Protein AF-A0A5N6TW97-F1 (afdb_monomer)

Secondary structure (DSSP, 8-state):
-----EEEEE-SS-EEEEEE-TTS-EEEEEE-----TT-PPPSSEEEEEEEE-PPTT---EEEEEEETTEEEEEEEEEEEEETTEEEEEEEE-SSTTS-EEEE-S-GGG--PPTT--EEEEEEGGGTEEEEEE--STT-S-EEEEEEETTTEEEEEEEPPP-

Structure (mmCIF, N/CA/C/O backbone):
data_AF-A0A5N6TW97-F1
#
_entry.id   AF-A0A5N6TW97-F1
#
loop_
_atom_site.group_PDB
_atom_site.id
_atom_site.type_symbol
_atom_site.label_atom_id
_atom_site.label_alt_id
_atom_site.label_comp_id
_atom_site.label_asym_id
_atom_site.label_entity_id
_atom_site.label_seq_id
_atom_site.pdbx_PDB_ins_code
_atom_site.Cartn_x
_atom_site.Cartn_y
_atom_site.Cartn_z
_atom_site.occupancy
_atom_site.B_iso_or_equiv
_atom_site.auth_seq_id
_atom_site.auth_comp_id
_atom_site.auth_asym_id
_atom_site.auth_atom_id
_atom_site.pdbx_PDB_model_num
ATOM 1 N N . MET A 1 1 ? -0.179 -13.916 18.259 1.00 45.47 1 MET A N 1
ATOM 2 C CA . MET A 1 1 ? -0.145 -14.496 16.900 1.00 45.47 1 MET A CA 1
ATOM 3 C C . MET A 1 1 ? 0.272 -13.392 15.948 1.00 45.47 1 MET A C 1
ATOM 5 O O . MET A 1 1 ? -0.333 -12.330 16.008 1.00 45.47 1 MET A O 1
ATOM 9 N N . ALA A 1 2 ? 1.332 -13.584 15.160 1.00 47.16 2 ALA A N 1
ATOM 10 C CA . ALA A 1 2 ? 1.705 -12.615 14.133 1.00 47.16 2 ALA A CA 1
ATOM 11 C C . ALA A 1 2 ? 0.674 -12.718 13.000 1.00 47.16 2 ALA A C 1
ATOM 13 O O . ALA A 1 2 ? 0.619 -13.734 12.314 1.00 47.16 2 ALA A O 1
ATOM 14 N N . SER A 1 3 ? -0.196 -11.717 12.870 1.00 55.06 3 SER A N 1
ATOM 15 C CA . SER A 1 3 ? -1.050 -11.580 11.690 1.00 55.06 3 SER A CA 1
ATOM 16 C C . SER A 1 3 ? -0.137 -11.316 10.498 1.00 55.06 3 SER A C 1
ATOM 18 O O . SER A 1 3 ? 0.535 -10.286 10.463 1.00 55.06 3 SER A O 1
ATOM 20 N N . SER A 1 4 ? -0.068 -12.252 9.553 1.00 66.94 4 SER A N 1
ATOM 21 C CA . SER A 1 4 ? 0.643 -12.048 8.293 1.00 66.94 4 SER A CA 1
ATOM 22 C C . SER A 1 4 ? -0.219 -11.172 7.390 1.00 66.94 4 SER A C 1
ATOM 24 O O . SER A 1 4 ? -1.122 -11.659 6.712 1.00 66.94 4 SER A O 1
ATOM 26 N N . THR A 1 5 ? 0.029 -9.870 7.427 1.00 86.88 5 THR A N 1
ATOM 27 C CA . THR A 1 5 ? -0.593 -8.907 6.519 1.00 86.88 5 THR A CA 1
ATOM 28 C C . THR A 1 5 ? 0.241 -8.805 5.242 1.00 86.88 5 THR A C 1
ATOM 30 O O . THR A 1 5 ? 1.469 -8.760 5.322 1.00 86.88 5 THR A O 1
ATOM 33 N N . LEU A 1 6 ? -0.416 -8.754 4.082 1.00 90.88 6 LEU A N 1
ATOM 34 C CA . LEU A 1 6 ? 0.207 -8.668 2.761 1.00 90.88 6 LEU A CA 1
ATOM 35 C C . LEU A 1 6 ? -0.583 -7.700 1.871 1.00 90.88 6 LEU A C 1
ATOM 37 O O . LEU A 1 6 ? -1.806 -7.779 1.814 1.00 90.88 6 LEU A O 1
ATOM 41 N N . ALA A 1 7 ? 0.123 -6.865 1.116 1.00 94.12 7 ALA A N 1
ATOM 42 C CA . ALA A 1 7 ? -0.400 -6.138 -0.034 1.00 94.12 7 ALA A CA 1
ATOM 43 C C . ALA A 1 7 ? 0.509 -6.380 -1.240 1.00 94.12 7 ALA A C 1
ATOM 45 O O . ALA A 1 7 ? 1.714 -6.581 -1.079 1.00 94.12 7 ALA A O 1
ATOM 46 N N . ALA A 1 8 ? -0.050 -6.361 -2.447 1.00 92.50 8 ALA A N 1
ATOM 47 C CA . ALA A 1 8 ? 0.732 -6.525 -3.661 1.00 92.50 8 ALA A CA 1
ATOM 48 C C . ALA A 1 8 ? 0.225 -5.622 -4.782 1.00 92.50 8 ALA A C 1
ATOM 50 O O . ALA A 1 8 ? -0.983 -5.480 -4.964 1.00 92.50 8 ALA A O 1
ATOM 51 N N . VAL A 1 9 ? 1.151 -5.051 -5.549 1.00 93.25 9 VAL A N 1
ATOM 52 C CA . VAL A 1 9 ? 0.849 -4.269 -6.752 1.00 93.25 9 VAL A CA 1
ATOM 53 C C . VAL A 1 9 ? 1.830 -4.590 -7.864 1.00 93.25 9 VAL A C 1
ATOM 55 O O . VAL A 1 9 ? 3.003 -4.868 -7.616 1.00 93.25 9 VAL A O 1
ATOM 58 N N . HIS A 1 10 ? 1.344 -4.540 -9.099 1.00 88.12 10 HIS A N 1
ATOM 59 C CA . HIS A 1 10 ? 2.157 -4.706 -10.293 1.00 88.12 10 HIS A CA 1
ATOM 60 C C . HIS A 1 10 ? 2.170 -3.396 -11.068 1.00 88.12 10 HIS A C 1
ATOM 62 O O . HIS A 1 10 ? 1.119 -2.888 -11.452 1.00 88.12 10 HIS A O 1
ATOM 68 N N . ASN A 1 11 ? 3.361 -2.859 -11.306 1.00 83.31 11 ASN A N 1
ATOM 69 C CA . ASN A 1 11 ? 3.526 -1.528 -11.883 1.00 83.31 11 ASN A CA 1
ATOM 70 C C . ASN A 1 11 ? 3.613 -1.535 -13.428 1.00 83.31 11 ASN A C 1
ATOM 72 O O . ASN A 1 11 ? 3.766 -0.484 -14.040 1.00 83.31 11 ASN A O 1
ATOM 76 N N . GLY A 1 12 ? 3.527 -2.717 -14.052 1.00 78.88 12 GLY A N 1
ATOM 77 C CA . GLY A 1 12 ? 3.682 -2.926 -15.496 1.00 78.88 12 GLY A CA 1
ATOM 78 C C . GLY A 1 12 ? 4.932 -3.728 -15.864 1.00 78.88 12 GLY A C 1
ATOM 79 O O . GLY A 1 12 ? 4.900 -4.459 -16.851 1.00 78.88 12 GLY A O 1
ATOM 80 N N . SER A 1 13 ? 5.984 -3.659 -15.048 1.00 78.44 13 SER A N 1
ATOM 81 C CA . SER A 1 13 ? 7.222 -4.434 -15.220 1.00 78.44 13 SER A CA 1
ATOM 82 C C . SER A 1 13 ? 7.611 -5.231 -13.975 1.00 78.44 13 SER A C 1
ATOM 84 O O . SER A 1 13 ? 8.151 -6.327 -14.082 1.00 78.44 13 SER A O 1
ATOM 86 N N . GLU A 1 14 ? 7.332 -4.683 -12.797 1.00 83.56 14 GLU A N 1
ATOM 87 C CA . GLU A 1 14 ? 7.788 -5.182 -11.507 1.00 83.56 14 GLU A CA 1
ATOM 88 C C . GLU A 1 14 ? 6.590 -5.419 -10.578 1.00 83.56 14 GLU A C 1
ATOM 90 O O . GLU A 1 14 ? 5.634 -4.637 -10.517 1.00 83.56 14 GLU A O 1
ATOM 95 N N . LEU A 1 15 ? 6.655 -6.524 -9.840 1.00 86.81 15 LEU A N 1
ATOM 96 C CA . LEU A 1 15 ? 5.774 -6.857 -8.734 1.00 86.81 15 LEU A CA 1
ATOM 97 C C . LEU A 1 15 ? 6.391 -6.343 -7.434 1.00 86.81 15 LEU A C 1
ATOM 99 O O . LEU A 1 15 ? 7.565 -6.585 -7.152 1.00 86.81 15 LEU A O 1
ATOM 103 N N . TYR A 1 16 ? 5.561 -5.699 -6.623 1.00 89.06 16 TYR A N 1
ATOM 104 C CA . TYR A 1 16 ? 5.889 -5.249 -5.279 1.00 89.06 16 TYR A CA 1
ATOM 105 C C . TYR A 1 16 ? 4.970 -5.963 -4.309 1.00 89.06 16 TYR A C 1
ATOM 107 O O . TYR A 1 16 ? 3.752 -5.889 -4.457 1.00 89.06 16 TYR A O 1
ATOM 115 N N . GLN A 1 17 ? 5.541 -6.641 -3.320 1.00 90.94 17 GLN A N 1
ATOM 116 C CA . GLN A 1 17 ? 4.801 -7.294 -2.249 1.00 90.94 17 GLN A CA 1
ATOM 117 C C . GLN A 1 17 ? 5.253 -6.715 -0.914 1.00 90.94 17 GLN A C 1
ATOM 119 O O . GLN A 1 17 ? 6.414 -6.843 -0.534 1.00 90.94 17 GLN A O 1
ATOM 124 N N . SER A 1 18 ? 4.334 -6.077 -0.204 1.00 91.69 18 SER A N 1
ATOM 125 C CA . SER A 1 18 ? 4.576 -5.440 1.087 1.00 91.69 18 SER A CA 1
ATOM 126 C C . SER A 1 18 ? 3.933 -6.258 2.195 1.00 91.69 18 SER A C 1
ATOM 128 O O . SER A 1 18 ? 2.766 -6.627 2.090 1.00 91.69 18 SER A O 1
ATOM 130 N N . PHE A 1 19 ? 4.674 -6.545 3.257 1.00 90.75 19 PHE A N 1
ATOM 131 C CA . PHE A 1 19 ? 4.208 -7.388 4.359 1.00 90.75 19 PHE A CA 1
ATOM 132 C C . PHE A 1 19 ? 4.880 -7.002 5.673 1.00 90.75 19 PHE A C 1
ATOM 134 O O . PHE A 1 19 ? 5.888 -6.298 5.684 1.00 90.75 19 PHE A O 1
ATOM 141 N N . ILE A 1 20 ? 4.317 -7.474 6.785 1.00 89.12 20 ILE A N 1
ATOM 142 C CA . ILE A 1 20 ? 4.956 -7.368 8.100 1.00 89.12 20 ILE A CA 1
ATOM 143 C C . ILE A 1 20 ? 5.784 -8.628 8.355 1.00 89.12 20 ILE A C 1
ATOM 145 O O . ILE A 1 20 ? 5.245 -9.737 8.363 1.00 89.12 20 ILE A O 1
ATOM 149 N N . ASP A 1 21 ? 7.091 -8.466 8.557 1.00 86.12 21 ASP A N 1
ATOM 150 C CA . ASP A 1 21 ? 7.991 -9.570 8.875 1.00 86.12 21 ASP A CA 1
ATOM 151 C C . ASP A 1 21 ? 7.770 -10.115 10.301 1.00 86.12 21 ASP A C 1
ATOM 153 O O . ASP A 1 21 ? 7.040 -9.563 11.130 1.00 86.12 21 ASP A O 1
ATOM 157 N N . LYS A 1 22 ? 8.457 -11.213 10.629 1.00 85.69 22 LYS A N 1
ATOM 158 C CA . LYS A 1 22 ? 8.394 -11.843 11.960 1.00 85.69 22 LYS A CA 1
ATOM 159 C C . LYS A 1 22 ? 8.854 -10.938 13.115 1.00 85.69 22 LYS A C 1
ATOM 161 O O . LYS A 1 22 ? 8.557 -11.235 14.270 1.00 85.69 22 LYS A O 1
ATOM 166 N N . SER A 1 23 ? 9.605 -9.881 12.820 1.00 85.81 23 SER A N 1
ATOM 167 C CA . SER A 1 23 ? 10.119 -8.904 13.786 1.00 85.81 23 SER A CA 1
ATOM 168 C C . SER A 1 23 ? 9.150 -7.724 13.982 1.00 85.81 23 SER A C 1
ATOM 170 O O . SER A 1 23 ? 9.321 -6.918 14.906 1.00 85.81 23 SER A O 1
ATOM 172 N N . GLY A 1 24 ? 8.107 -7.642 13.151 1.00 86.88 24 GLY A N 1
ATOM 173 C CA . GLY A 1 24 ? 7.127 -6.563 13.129 1.00 86.88 24 GLY A CA 1
ATOM 174 C C . GLY A 1 24 ? 7.516 -5.395 12.222 1.00 86.88 24 GLY A C 1
ATOM 175 O O . GLY A 1 24 ? 6.919 -4.330 12.351 1.00 86.88 24 GLY A O 1
ATOM 176 N N . ASN A 1 25 ? 8.517 -5.553 11.353 1.00 88.44 25 ASN A N 1
ATOM 177 C CA . ASN A 1 25 ? 8.905 -4.511 10.408 1.00 88.44 25 ASN A CA 1
ATOM 178 C C . ASN A 1 25 ? 8.101 -4.616 9.114 1.00 88.44 25 ASN A C 1
ATOM 180 O O . ASN A 1 25 ? 7.764 -5.711 8.672 1.00 88.44 25 ASN A O 1
ATOM 184 N N . LEU A 1 26 ? 7.850 -3.476 8.477 1.00 90.00 26 LEU A N 1
ATOM 185 C CA . LEU A 1 26 ? 7.369 -3.421 7.105 1.00 90.00 26 LEU A CA 1
ATOM 186 C C . LEU A 1 26 ? 8.509 -3.796 6.155 1.00 90.00 26 LEU A C 1
ATOM 188 O O . LEU A 1 26 ? 9.508 -3.089 6.058 1.00 90.00 26 LEU A O 1
ATOM 192 N N . SER A 1 27 ? 8.330 -4.882 5.421 1.00 89.25 27 SER A N 1
ATOM 193 C CA . SER A 1 27 ? 9.278 -5.384 4.432 1.00 89.25 27 SER A CA 1
ATOM 194 C C . SER A 1 27 ? 8.652 -5.354 3.047 1.00 89.25 27 SER A C 1
ATOM 196 O O . SER A 1 27 ? 7.436 -5.514 2.902 1.00 89.25 27 SER A O 1
ATOM 198 N N . ILE A 1 28 ? 9.481 -5.137 2.024 1.00 88.31 28 ILE A N 1
ATOM 199 C CA . ILE A 1 28 ? 9.020 -5.068 0.640 1.00 88.31 28 ILE A CA 1
ATOM 200 C C . ILE A 1 28 ? 9.884 -5.976 -0.223 1.00 88.31 28 ILE A C 1
ATOM 202 O O . ILE A 1 28 ? 11.102 -5.824 -0.299 1.00 88.31 28 ILE A O 1
ATOM 206 N N . LEU A 1 29 ? 9.226 -6.923 -0.879 1.00 87.00 29 LEU A N 1
ATOM 207 C CA . LEU A 1 29 ? 9.809 -7.736 -1.934 1.00 87.00 29 LEU A CA 1
ATOM 208 C C . LEU A 1 29 ? 9.506 -7.062 -3.261 1.00 87.00 29 LEU A C 1
ATOM 210 O O . LEU A 1 29 ? 8.355 -6.724 -3.542 1.00 87.00 29 LEU A O 1
ATOM 214 N N . LYS A 1 30 ? 10.541 -6.881 -4.069 1.00 84.19 30 LYS A N 1
ATOM 215 C CA . LYS A 1 30 ? 10.449 -6.348 -5.418 1.00 84.19 30 LYS A CA 1
ATOM 216 C C . LYS A 1 30 ? 11.021 -7.384 -6.379 1.00 84.19 30 LYS A C 1
ATOM 218 O O . LYS A 1 30 ? 12.073 -7.955 -6.116 1.00 84.19 30 LYS A O 1
ATOM 223 N N . GLY A 1 31 ? 10.353 -7.635 -7.494 1.00 78.31 31 GLY A N 1
ATOM 224 C CA . GLY A 1 31 ? 10.890 -8.543 -8.502 1.00 78.31 31 GLY A CA 1
ATOM 225 C C . GLY A 1 31 ? 10.146 -8.464 -9.819 1.00 78.31 31 GLY A C 1
ATOM 226 O O . GLY A 1 31 ? 9.038 -7.940 -9.888 1.00 78.31 31 GLY A O 1
ATOM 227 N N . ASN A 1 32 ? 10.751 -9.006 -10.869 1.00 79.56 32 ASN A N 1
ATOM 228 C CA . ASN A 1 32 ? 10.122 -9.113 -12.181 1.00 79.56 32 ASN A CA 1
ATOM 229 C C . ASN A 1 32 ? 9.372 -10.450 -12.253 1.00 79.56 32 ASN A C 1
ATOM 231 O O . ASN A 1 32 ? 10.025 -11.496 -12.321 1.00 79.56 32 ASN A O 1
ATOM 235 N N . PRO A 1 33 ? 8.029 -10.473 -12.209 1.00 70.44 33 PRO A N 1
ATOM 236 C CA . PRO A 1 33 ? 7.308 -11.733 -12.258 1.00 70.44 33 PRO A CA 1
ATOM 237 C C . PRO A 1 33 ? 7.477 -12.372 -13.642 1.00 70.44 33 PRO A C 1
ATOM 239 O O . PRO A 1 33 ? 7.198 -11.753 -14.666 1.00 70.44 33 PRO A O 1
ATOM 242 N N . VAL A 1 34 ? 7.882 -13.640 -13.680 1.00 65.94 34 VAL A N 1
ATOM 243 C CA . VAL A 1 34 ? 7.781 -14.468 -14.886 1.00 65.94 34 VAL A CA 1
ATOM 244 C C . VAL A 1 34 ? 6.565 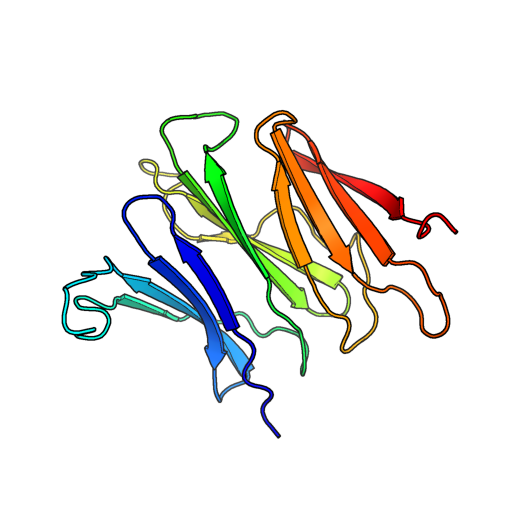-15.362 -14.700 1.00 65.94 34 VAL A C 1
ATOM 246 O O . VAL A 1 34 ? 6.611 -16.325 -13.944 1.00 65.94 34 VAL A O 1
ATOM 249 N N . VAL A 1 35 ? 5.455 -15.015 -15.349 1.00 59.41 35 VAL A N 1
ATOM 250 C CA . VAL A 1 35 ? 4.242 -15.840 -15.323 1.00 59.41 35 VAL A CA 1
ATOM 251 C C . VAL A 1 35 ? 4.293 -16.792 -16.513 1.00 59.41 35 VAL A C 1
ATOM 253 O O . VAL A 1 35 ? 3.858 -16.458 -17.615 1.00 59.41 35 VAL A O 1
ATOM 256 N N . ASP A 1 36 ? 4.876 -17.969 -16.304 1.00 63.62 36 ASP A N 1
ATOM 257 C CA . ASP A 1 36 ? 4.814 -19.061 -17.272 1.00 63.62 36 ASP A CA 1
ATOM 258 C C . ASP A 1 36 ? 3.576 -19.950 -17.046 1.00 63.62 36 ASP A C 1
ATOM 260 O O . ASP A 1 36 ? 2.816 -19.798 -16.086 1.00 63.62 36 ASP A O 1
ATOM 264 N N . LYS A 1 37 ? 3.340 -20.888 -17.970 1.00 59.81 37 LYS A N 1
ATOM 265 C CA . LYS A 1 37 ? 2.176 -21.792 -17.928 1.00 59.81 37 LYS A CA 1
ATOM 266 C C . LYS A 1 37 ? 2.204 -22.772 -16.745 1.00 59.81 37 LYS A C 1
ATOM 268 O O . LYS A 1 37 ? 1.212 -23.458 -16.530 1.00 59.81 37 LYS A O 1
ATOM 273 N N . ASN A 1 38 ? 3.308 -22.837 -16.001 1.00 60.31 38 ASN A N 1
ATOM 274 C CA . ASN A 1 38 ? 3.561 -23.818 -14.955 1.00 60.31 38 ASN A CA 1
ATOM 275 C C . ASN A 1 38 ? 3.858 -23.159 -13.600 1.00 60.31 38 ASN A C 1
ATOM 277 O O . ASN A 1 38 ? 4.568 -23.767 -12.817 1.00 60.31 38 ASN A O 1
ATOM 281 N N . PH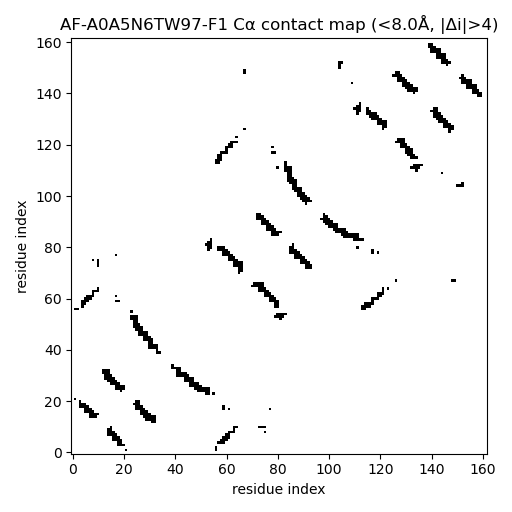E A 1 39 ? 3.340 -21.953 -13.316 1.00 47.88 39 PHE A N 1
ATOM 282 C CA . PHE A 1 39 ? 3.520 -21.225 -12.044 1.00 47.88 39 PHE A CA 1
ATOM 283 C C . PHE A 1 39 ? 4.868 -21.525 -11.356 1.00 47.88 39 PHE A C 1
ATOM 285 O O . PHE A 1 39 ? 4.927 -21.980 -10.212 1.00 47.88 39 PHE A O 1
ATOM 292 N N . SER A 1 40 ? 5.967 -21.318 -12.080 1.00 53.31 40 SER A N 1
ATOM 293 C CA . SER A 1 40 ? 7.289 -21.234 -11.467 1.00 53.31 40 SER A CA 1
ATOM 294 C C . SER A 1 40 ? 7.294 -19.929 -10.671 1.00 53.31 40 SER A C 1
ATOM 296 O O . SER A 1 40 ? 7.032 -18.876 -11.246 1.00 53.31 40 SER A O 1
ATOM 298 N N . GLY A 1 41 ? 7.474 -19.986 -9.348 1.00 53.81 41 GLY A N 1
ATOM 299 C CA . GLY A 1 41 ? 7.396 -18.812 -8.465 1.00 53.81 41 GLY A CA 1
ATOM 300 C C . GLY A 1 41 ? 8.291 -17.636 -8.900 1.00 53.81 41 GLY A C 1
ATOM 301 O O . GLY A 1 41 ? 9.098 -17.771 -9.817 1.00 53.81 41 GLY A O 1
ATOM 302 N N . PRO A 1 42 ? 8.178 -16.461 -8.257 1.00 50.38 42 PRO A N 1
ATOM 303 C CA . PRO A 1 42 ? 8.872 -15.263 -8.718 1.00 50.38 42 PRO A CA 1
ATOM 304 C C . PRO A 1 42 ? 10.385 -15.500 -8.841 1.00 50.38 42 PRO A C 1
ATOM 306 O O . PRO A 1 42 ? 11.072 -15.798 -7.865 1.00 50.38 42 PRO A O 1
ATOM 309 N N . HIS A 1 43 ? 10.892 -15.373 -10.065 1.00 50.62 43 HIS A N 1
ATOM 310 C CA . HIS A 1 43 ? 12.315 -15.384 -10.374 1.00 50.62 43 HIS A CA 1
ATOM 311 C C . HIS A 1 43 ? 12.869 -13.958 -10.184 1.00 50.62 43 HIS A C 1
ATOM 313 O O . HIS A 1 43 ? 12.215 -12.993 -10.565 1.00 50.62 43 HIS A O 1
ATOM 319 N N . ASN A 1 44 ? 14.070 -13.816 -9.610 1.00 56.25 44 ASN A N 1
ATOM 320 C CA . ASN A 1 44 ? 14.737 -12.529 -9.320 1.00 56.25 44 ASN A CA 1
ATOM 321 C C . ASN A 1 44 ? 14.020 -11.660 -8.268 1.00 56.25 44 ASN A C 1
ATOM 323 O O . ASN A 1 44 ? 13.515 -10.578 -8.562 1.00 56.25 44 ASN A O 1
ATOM 327 N N . ILE A 1 45 ? 13.989 -12.153 -7.029 1.00 60.41 45 ILE A N 1
ATOM 328 C CA . ILE A 1 45 ? 13.462 -11.424 -5.874 1.00 60.41 45 ILE A CA 1
ATOM 329 C C . ILE A 1 45 ? 14.582 -10.576 -5.260 1.00 60.41 45 ILE A C 1
ATOM 331 O O . ILE A 1 45 ? 15.569 -11.116 -4.762 1.00 60.41 45 ILE A O 1
ATOM 335 N N . GLU A 1 46 ? 14.396 -9.263 -5.236 1.00 65.75 46 GLU A N 1
ATOM 336 C CA . GLU A 1 46 ? 15.164 -8.334 -4.413 1.00 65.75 46 GLU A CA 1
ATOM 337 C C . GLU A 1 46 ? 14.362 -8.015 -3.144 1.00 65.75 46 GLU A C 1
ATOM 339 O O . GLU A 1 46 ? 13.178 -7.671 -3.203 1.00 65.75 46 GLU A O 1
ATOM 344 N N . ILE A 1 47 ? 14.998 -8.148 -1.978 1.00 59.72 47 ILE A N 1
ATOM 345 C CA . ILE A 1 47 ? 14.392 -7.775 -0.695 1.00 59.72 47 ILE A CA 1
ATOM 346 C C . ILE A 1 47 ? 14.920 -6.397 -0.301 1.00 59.72 47 ILE A C 1
ATOM 348 O O . ILE A 1 47 ? 16.114 -6.244 -0.049 1.00 59.72 47 ILE A O 1
ATOM 352 N N . ASP A 1 48 ? 14.031 -5.409 -0.21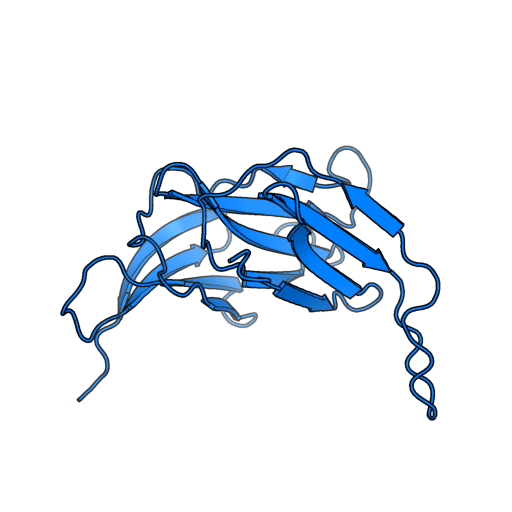1 1.00 67.00 48 ASP A N 1
ATOM 353 C CA . ASP A 1 48 ? 14.328 -4.119 0.411 1.00 67.00 48 ASP A CA 1
ATOM 354 C C . ASP A 1 48 ? 13.758 -4.128 1.837 1.00 67.00 48 ASP A C 1
ATOM 356 O O . ASP A 1 48 ? 12.564 -3.907 2.074 1.00 67.00 48 ASP A O 1
ATOM 360 N N . GLU A 1 49 ? 14.612 -4.468 2.805 1.00 60.31 49 GLU A N 1
ATOM 361 C CA . GLU A 1 49 ? 14.242 -4.452 4.218 1.00 60.31 49 GLU A CA 1
ATOM 362 C C . GLU A 1 49 ? 14.174 -3.015 4.739 1.00 60.31 49 GLU A C 1
ATOM 364 O O . GLU A 1 49 ? 15.186 -2.330 4.925 1.00 60.31 49 GLU A O 1
ATOM 369 N N . ARG A 1 50 ? 12.959 -2.563 5.054 1.00 65.88 50 ARG A N 1
ATOM 370 C CA . ARG A 1 50 ? 12.737 -1.254 5.661 1.00 65.88 50 ARG A CA 1
ATOM 371 C C . ARG A 1 50 ? 12.596 -1.404 7.169 1.00 65.88 50 ARG A C 1
ATOM 373 O O . ARG A 1 50 ? 11.777 -2.156 7.677 1.00 65.88 50 ARG A O 1
ATOM 380 N N . ARG A 1 51 ? 13.371 -0.621 7.925 1.00 71.81 51 ARG A N 1
ATOM 381 C CA . ARG A 1 51 ? 13.271 -0.547 9.397 1.00 71.81 51 ARG A CA 1
ATOM 382 C C . ARG A 1 51 ? 12.103 0.337 9.847 1.00 71.81 51 ARG A C 1
ATOM 384 O O . ARG A 1 51 ? 12.259 1.189 10.718 1.00 71.81 51 ARG A O 1
ATOM 391 N N . ILE A 1 52 ? 10.947 0.185 9.210 1.00 85.81 52 ILE A N 1
ATOM 392 C CA . ILE A 1 52 ? 9.704 0.831 9.628 1.00 85.81 52 ILE A CA 1
ATOM 393 C C . ILE A 1 52 ? 8.960 -0.195 10.462 1.00 85.81 52 ILE A C 1
ATOM 395 O O . ILE A 1 52 ? 8.789 -1.321 10.011 1.00 85.81 52 ILE A O 1
ATOM 399 N N . ARG A 1 53 ? 8.519 0.186 11.661 1.00 90.88 53 ARG A N 1
ATOM 400 C CA . ARG A 1 53 ? 7.747 -0.682 12.553 1.00 90.88 53 ARG A CA 1
ATOM 401 C C . ARG A 1 53 ? 6.323 -0.139 12.685 1.00 90.88 53 ARG A C 1
ATOM 403 O O . ARG A 1 53 ? 6.129 0.809 13.448 1.00 90.88 53 ARG A O 1
ATOM 410 N N . PRO A 1 54 ? 5.366 -0.657 11.901 1.00 92.12 54 PRO A N 1
ATOM 411 C CA . PRO A 1 54 ? 3.963 -0.284 12.018 1.00 92.12 54 PRO A CA 1
ATOM 412 C C . PRO A 1 54 ? 3.344 -0.729 13.345 1.00 92.12 54 PRO A C 1
ATOM 414 O O . PRO A 1 54 ? 3.927 -1.521 14.094 1.00 92.12 54 PRO A O 1
ATOM 417 N N . ASP A 1 55 ? 2.134 -0.247 13.611 1.00 92.19 55 ASP A N 1
ATOM 418 C CA . ASP A 1 55 ? 1.367 -0.657 14.781 1.00 92.19 55 ASP A CA 1
ATOM 419 C C . ASP A 1 55 ? 1.031 -2.158 14.724 1.00 92.19 55 ASP A C 1
ATOM 421 O O . ASP A 1 55 ? 0.695 -2.692 13.657 1.00 92.19 55 ASP A O 1
ATOM 425 N N . PRO A 1 56 ? 1.081 -2.874 15.865 1.00 89.56 56 PRO A N 1
ATOM 426 C CA . PRO A 1 56 ? 0.723 -4.284 15.911 1.00 89.56 56 PRO A CA 1
ATOM 427 C C . PRO A 1 56 ? -0.686 -4.545 15.367 1.00 89.56 56 PRO A C 1
ATOM 429 O O . PRO A 1 56 ? -1.662 -3.947 15.813 1.00 89.56 56 PRO A O 1
ATOM 432 N N . GLY A 1 57 ? -0.794 -5.483 14.424 1.00 87.06 57 GLY A N 1
ATOM 433 C CA . GLY A 1 57 ? -2.073 -5.850 13.811 1.00 87.06 57 GLY A CA 1
ATOM 434 C C . GLY A 1 57 ? -2.553 -4.896 12.714 1.00 87.06 57 GLY A C 1
ATOM 435 O O . GLY A 1 57 ? -3.677 -5.068 12.241 1.00 87.06 57 GLY A O 1
ATOM 436 N N . THR A 1 58 ? -1.728 -3.931 12.284 1.00 90.06 58 THR A N 1
ATOM 437 C CA . THR A 1 58 ? -2.050 -3.104 11.116 1.00 90.06 58 THR A CA 1
ATOM 438 C C . THR A 1 58 ? -2.364 -3.973 9.896 1.00 90.06 58 THR A C 1
ATOM 440 O O . THR A 1 58 ? -1.688 -4.969 9.609 1.00 90.06 58 THR A O 1
ATOM 443 N N . GLN A 1 59 ? -3.382 -3.564 9.143 1.00 91.94 59 GLN A N 1
ATOM 444 C CA . GLN A 1 59 ? -3.517 -3.984 7.755 1.00 91.94 59 GLN A CA 1
ATOM 445 C C . GLN A 1 59 ? -2.563 -3.154 6.883 1.00 91.94 59 GLN A C 1
ATOM 447 O O . GLN A 1 59 ? -2.071 -2.107 7.311 1.00 91.94 59 GLN A O 1
ATOM 452 N N . ILE A 1 60 ? -2.252 -3.652 5.691 1.00 93.25 60 ILE A N 1
ATOM 453 C CA . ILE A 1 60 ? -1.427 -2.977 4.695 1.00 93.25 60 ILE A CA 1
ATOM 454 C C . ILE A 1 60 ? -2.259 -2.955 3.428 1.00 93.25 60 ILE A C 1
ATOM 456 O O . ILE A 1 60 ? -2.879 -3.958 3.078 1.00 93.25 60 ILE A O 1
ATOM 460 N N . SER A 1 61 ? -2.239 -1.826 2.737 1.00 95.50 61 SER A N 1
ATOM 461 C CA . SER A 1 61 ? -2.775 -1.714 1.389 1.00 95.50 61 SER A CA 1
ATOM 462 C C . SER A 1 61 ? -1.750 -1.049 0.487 1.00 95.50 61 SER A C 1
ATOM 464 O O . SER A 1 61 ? -0.874 -0.330 0.967 1.00 95.50 61 SER A O 1
ATOM 466 N N . ALA A 1 62 ? -1.832 -1.289 -0.814 1.00 95.69 62 ALA A N 1
ATOM 467 C CA . ALA A 1 62 ? -0.916 -0.693 -1.769 1.00 95.69 62 ALA A CA 1
ATOM 468 C C . ALA A 1 62 ? -1.625 -0.359 -3.080 1.00 95.69 62 ALA A C 1
ATOM 470 O O . ALA A 1 62 ? -2.573 -1.034 -3.476 1.00 95.69 62 ALA A O 1
ATOM 471 N N . VAL A 1 63 ? -1.135 0.674 -3.763 1.00 95.00 63 VAL A N 1
ATOM 472 C CA . VAL A 1 63 ? -1.553 1.041 -5.124 1.00 95.00 63 VAL A CA 1
ATOM 473 C C . VAL A 1 63 ? -0.331 1.329 -5.986 1.00 95.00 63 VAL A C 1
ATOM 475 O O . VAL A 1 63 ? 0.697 1.790 -5.491 1.00 95.00 63 VAL A O 1
ATOM 478 N N . SER A 1 64 ? -0.456 1.080 -7.284 1.00 93.38 64 SER A N 1
ATOM 479 C CA . SER A 1 64 ? 0.483 1.553 -8.299 1.00 93.38 64 SER A CA 1
ATOM 480 C C . SER A 1 64 ? -0.240 2.489 -9.261 1.00 93.38 64 SER A C 1
ATOM 482 O O . SER A 1 64 ? -1.370 2.201 -9.661 1.00 93.38 64 SER A O 1
ATOM 484 N N . LEU A 1 65 ? 0.402 3.588 -9.638 1.00 91.06 65 LEU A N 1
ATOM 485 C CA . LEU A 1 65 ? -0.159 4.607 -10.521 1.00 91.06 65 LEU A CA 1
ATOM 486 C C . LEU A 1 65 ? 0.934 5.296 -11.341 1.00 91.06 65 LEU A C 1
ATOM 488 O O . LEU A 1 65 ? 2.095 5.314 -10.940 1.00 91.06 65 LEU A O 1
ATOM 492 N N . SER A 1 66 ? 0.566 5.904 -12.467 1.00 85.62 66 SER A N 1
ATOM 493 C CA . SER A 1 66 ? 1.448 6.860 -13.140 1.00 85.62 66 SER A CA 1
ATOM 494 C C . SER A 1 66 ? 1.627 8.096 -12.265 1.00 85.62 66 SER A C 1
ATOM 496 O O . SER A 1 66 ? 0.656 8.646 -11.742 1.00 85.62 66 SER A O 1
ATOM 498 N N . ARG A 1 67 ? 2.865 8.566 -12.129 1.00 80.19 67 ARG A N 1
ATOM 499 C CA . ARG A 1 67 ? 3.164 9.758 -11.341 1.00 80.19 67 ARG A CA 1
ATOM 500 C C . ARG A 1 67 ? 2.501 10.981 -11.972 1.00 80.19 67 ARG A C 1
ATOM 502 O O . ARG A 1 67 ? 2.699 11.260 -13.155 1.00 80.19 67 ARG A O 1
ATOM 509 N N . TYR A 1 68 ? 1.794 11.772 -11.165 1.00 74.50 68 TYR A N 1
ATOM 510 C CA . TYR A 1 68 ? 1.029 12.925 -11.657 1.00 74.50 68 TYR A CA 1
ATOM 511 C C . TYR A 1 68 ? 1.870 13.928 -12.460 1.00 74.50 68 TYR A C 1
ATOM 513 O O . TYR A 1 68 ? 1.460 14.372 -13.532 1.00 74.50 68 TYR A O 1
ATOM 521 N N . SER A 1 69 ? 3.072 14.249 -11.969 1.00 76.06 69 SER A N 1
ATOM 522 C CA . SER A 1 69 ? 3.979 15.218 -12.597 1.00 76.06 69 SER A CA 1
ATOM 523 C C . SER A 1 69 ? 4.843 14.638 -13.721 1.00 76.06 69 SER A C 1
ATOM 525 O O . SER A 1 69 ? 5.434 15.399 -14.487 1.00 76.06 69 SER A O 1
ATOM 527 N N . ARG A 1 70 ? 4.942 13.306 -13.827 1.00 78.94 70 ARG A N 1
ATOM 528 C CA . ARG A 1 70 ? 5.745 12.596 -14.834 1.00 78.94 70 ARG A CA 1
ATOM 529 C C . ARG A 1 70 ? 5.021 11.312 -15.244 1.00 78.94 70 ARG A C 1
ATOM 531 O O . ARG A 1 70 ? 5.339 10.256 -14.715 1.00 78.94 70 ARG A O 1
ATOM 538 N N . PRO A 1 71 ? 4.081 11.373 -16.199 1.00 75.62 71 PRO A N 1
ATOM 539 C CA . PRO A 1 71 ? 3.195 10.246 -16.515 1.00 75.62 71 PRO A CA 1
ATOM 540 C C . PRO A 1 71 ? 3.896 8.958 -16.976 1.00 75.62 71 PRO A C 1
ATOM 542 O O . PRO A 1 71 ? 3.309 7.882 -16.894 1.00 75.62 71 PRO A O 1
ATOM 545 N N . ASN A 1 72 ? 5.141 9.072 -17.456 1.00 79.19 72 ASN A N 1
ATOM 546 C CA . ASN A 1 72 ? 5.981 7.940 -17.861 1.00 79.19 72 ASN A CA 1
ATOM 547 C C . ASN A 1 72 ? 6.722 7.283 -16.682 1.00 79.19 72 ASN A C 1
ATOM 549 O O . ASN A 1 72 ? 7.263 6.193 -16.84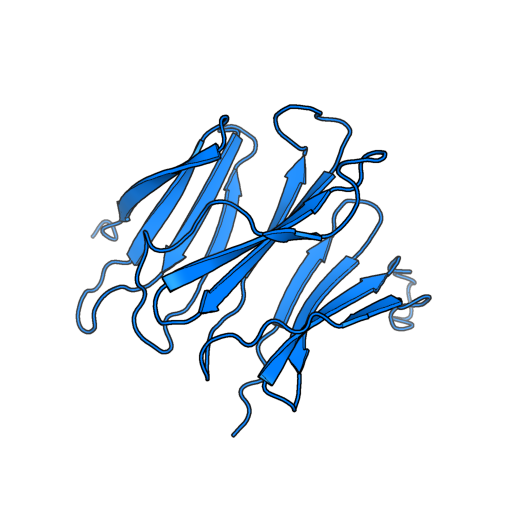5 1.00 79.19 72 ASN A O 1
ATOM 553 N N . ASP A 1 73 ? 6.760 7.939 -15.519 1.00 84.31 73 ASP A N 1
ATOM 554 C CA . ASP A 1 73 ? 7.277 7.369 -14.280 1.00 84.31 73 ASP A CA 1
ATOM 555 C C . ASP A 1 73 ? 6.121 6.692 -13.537 1.00 84.31 73 ASP A C 1
ATOM 557 O O . ASP A 1 73 ? 5.010 7.225 -13.458 1.00 84.31 73 ASP A O 1
ATOM 561 N N . VAL A 1 74 ? 6.390 5.529 -12.953 1.00 85.69 74 VAL A N 1
ATOM 562 C CA . VAL A 1 74 ? 5.433 4.802 -12.125 1.00 85.69 74 VAL A CA 1
ATOM 563 C C . VAL A 1 74 ? 5.742 5.039 -10.654 1.00 85.69 74 VAL A C 1
ATOM 565 O O . VAL A 1 74 ? 6.897 5.120 -10.224 1.00 85.69 74 VAL A O 1
ATOM 568 N N . GLU A 1 75 ? 4.675 5.149 -9.883 1.00 89.88 75 GLU A N 1
ATOM 569 C CA . GLU A 1 75 ? 4.674 5.369 -8.454 1.00 89.88 75 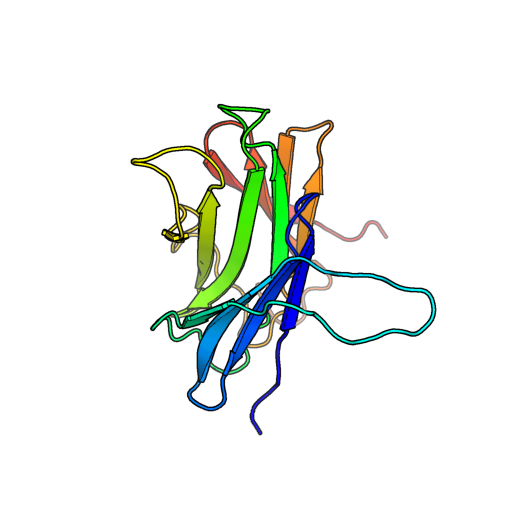GLU A CA 1
ATOM 570 C C . GLU A 1 75 ? 3.978 4.195 -7.767 1.00 89.88 75 GLU A C 1
ATOM 572 O O . GLU A 1 75 ? 2.893 3.774 -8.172 1.00 89.88 75 GLU A O 1
ATOM 577 N N . VAL A 1 76 ? 4.610 3.652 -6.730 1.00 92.38 76 VAL A N 1
ATOM 578 C CA . VAL A 1 76 ? 4.006 2.651 -5.845 1.00 92.38 76 VAL A CA 1
ATOM 579 C C . VAL A 1 76 ? 3.833 3.279 -4.478 1.00 92.38 76 VAL A C 1
ATOM 581 O O . VAL A 1 76 ? 4.783 3.831 -3.930 1.00 92.38 76 VAL A O 1
ATOM 584 N N . ARG A 1 77 ? 2.637 3.165 -3.909 1.00 93.94 77 ARG A N 1
ATOM 585 C CA . ARG A 1 77 ? 2.332 3.655 -2.566 1.00 93.94 77 ARG A CA 1
ATOM 586 C C . ARG A 1 77 ? 1.890 2.511 -1.684 1.00 93.94 77 ARG A C 1
ATOM 588 O O . ARG A 1 77 ? 1.108 1.669 -2.120 1.00 93.94 77 ARG A O 1
ATOM 595 N N . VAL A 1 78 ? 2.384 2.498 -0.454 1.00 94.81 78 VAL A N 1
ATOM 596 C CA . VAL A 1 78 ? 2.051 1.498 0.562 1.00 94.81 78 VAL A CA 1
ATOM 597 C C . VAL A 1 78 ? 1.544 2.220 1.799 1.00 94.81 78 VAL A C 1
ATOM 599 O O . VAL A 1 78 ? 2.208 3.121 2.306 1.00 94.81 78 VAL A O 1
ATOM 602 N N . TYR A 1 79 ? 0.387 1.784 2.281 1.00 95.00 79 TYR A N 1
ATOM 603 C CA . TYR A 1 79 ? -0.363 2.374 3.381 1.00 95.00 79 TYR A CA 1
ATOM 604 C C . TYR A 1 79 ? -0.394 1.432 4.571 1.00 95.00 79 TYR A C 1
ATOM 606 O O . TYR A 1 79 ? -0.654 0.238 4.415 1.00 95.00 79 TYR A O 1
ATOM 614 N N . TYR A 1 80 ? -0.151 1.974 5.755 1.00 9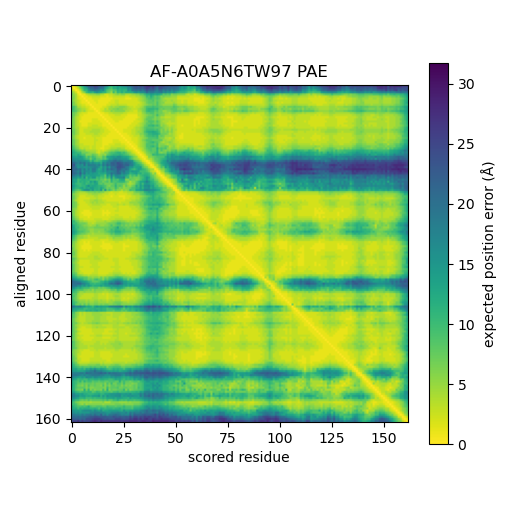3.88 80 TYR A N 1
ATOM 615 C CA . TYR A 1 80 ? -0.118 1.234 7.014 1.00 93.88 80 TYR A CA 1
ATOM 616 C C . TYR A 1 80 ? -0.485 2.161 8.175 1.00 93.88 80 TYR A C 1
ATOM 618 O O . TY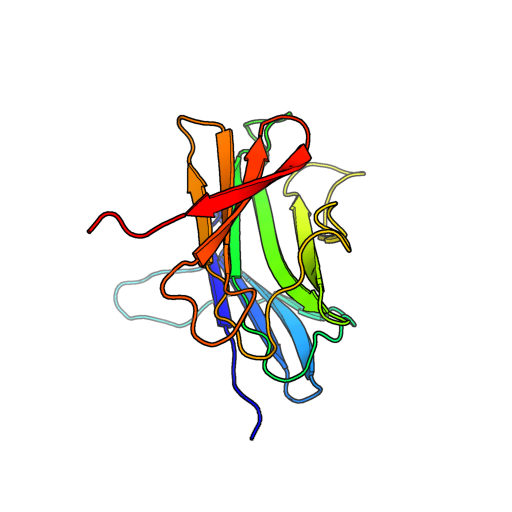R A 1 80 ? -0.581 3.372 8.000 1.00 93.88 80 TYR A O 1
ATOM 626 N N . MET A 1 81 ? -0.680 1.604 9.370 1.00 93.62 81 MET A N 1
ATOM 627 C CA . MET A 1 81 ? -0.822 2.389 10.595 1.00 93.62 81 MET A CA 1
ATOM 628 C C . MET A 1 81 ? 0.483 2.440 11.376 1.00 93.62 81 MET A C 1
ATOM 630 O O . MET A 1 81 ? 1.158 1.420 11.529 1.00 93.62 81 MET A O 1
ATOM 634 N N . LYS A 1 82 ? 0.821 3.607 11.916 1.00 92.31 82 LYS A N 1
ATOM 635 C CA . LYS A 1 82 ? 1.907 3.769 12.884 1.00 92.31 82 LYS A CA 1
ATOM 636 C C . LYS A 1 82 ? 1.549 4.883 13.857 1.00 92.31 82 LYS A C 1
ATOM 638 O O . LYS A 1 82 ? 1.101 5.947 13.447 1.00 92.31 82 LYS A O 1
ATOM 643 N N . GLU A 1 83 ? 1.740 4.621 15.146 1.00 92.81 83 GLU A N 1
ATOM 644 C CA . GLU A 1 83 ? 1.405 5.548 16.235 1.00 92.81 83 GLU A CA 1
ATOM 645 C C . GLU A 1 83 ? -0.077 5.985 16.213 1.00 92.81 83 GLU A C 1
ATOM 647 O O . GLU A 1 83 ? -0.452 7.053 16.695 1.00 92.81 83 GLU A O 1
ATOM 652 N N . GLY A 1 84 ? -0.946 5.118 15.686 1.00 91.88 84 GLY A N 1
ATOM 653 C CA . GLY A 1 84 ? -2.384 5.315 15.546 1.00 91.88 84 GLY A CA 1
ATOM 654 C C . GLY A 1 84 ? -2.823 6.044 14.277 1.00 91.88 84 GLY A C 1
ATOM 655 O O . GLY A 1 84 ? -4.029 6.122 14.047 1.00 91.88 84 GLY A O 1
ATOM 656 N N . TYR A 1 85 ? -1.904 6.552 13.455 1.00 93.06 85 TYR A N 1
ATOM 657 C CA . TYR A 1 85 ? -2.227 7.309 12.243 1.00 93.06 85 TYR A CA 1
ATOM 658 C C . TYR A 1 85 ? -2.004 6.489 10.976 1.00 93.06 85 TYR A C 1
ATOM 660 O O . TYR A 1 85 ? -1.153 5.597 10.957 1.00 93.06 85 TYR A O 1
ATOM 668 N N . LEU A 1 86 ? -2.765 6.785 9.917 1.00 93.62 86 LEU A N 1
ATOM 669 C CA . LEU A 1 86 ? -2.432 6.299 8.584 1.00 93.62 86 LEU A CA 1
ATOM 670 C C . LEU A 1 86 ? -1.147 6.970 8.116 1.00 93.62 86 LEU A C 1
ATOM 672 O O . LEU A 1 86 ? -1.046 8.187 8.060 1.00 93.62 86 LEU A O 1
ATOM 676 N N . GLU A 1 87 ? -0.200 6.152 7.704 1.00 93.69 87 GLU A N 1
ATOM 677 C CA . GLU A 1 87 ? 1.071 6.576 7.153 1.00 93.69 87 GLU A CA 1
ATOM 678 C C . GLU A 1 87 ? 1.240 5.979 5.761 1.00 93.69 87 GLU A C 1
ATOM 680 O O . GLU A 1 87 ? 0.622 4.967 5.409 1.00 93.69 87 GLU A O 1
ATOM 685 N N . GLU A 1 88 ? 2.097 6.610 4.964 1.00 93.31 88 GLU A N 1
ATOM 686 C CA . GLU A 1 88 ? 2.412 6.117 3.633 1.00 93.31 88 GLU A CA 1
ATOM 687 C C . GLU A 1 88 ? 3.913 6.167 3.341 1.00 93.31 88 GLU A C 1
ATOM 689 O O . GLU A 1 88 ? 4.649 7.065 3.771 1.00 93.31 88 GLU A O 1
ATOM 694 N N . ILE A 1 89 ? 4.354 5.207 2.536 1.00 92.25 89 ILE A N 1
ATOM 695 C CA . ILE A 1 89 ? 5.639 5.256 1.846 1.00 92.25 89 ILE A CA 1
ATOM 696 C C . ILE A 1 89 ? 5.420 5.154 0.346 1.00 92.25 89 ILE A C 1
ATOM 698 O O . ILE A 1 89 ? 4.523 4.455 -0.124 1.00 92.25 89 ILE A O 1
ATOM 702 N N . ILE A 1 90 ? 6.270 5.852 -0.394 1.00 90.75 90 ILE A N 1
ATOM 703 C CA . ILE A 1 90 ? 6.152 6.042 -1.831 1.00 90.75 90 ILE A CA 1
ATOM 704 C C . ILE A 1 90 ? 7.458 5.623 -2.488 1.00 90.75 90 ILE A C 1
ATOM 706 O O . ILE A 1 90 ? 8.525 6.083 -2.085 1.00 90.75 90 ILE A O 1
ATOM 710 N N . TRP A 1 91 ? 7.378 4.780 -3.508 1.00 89.25 91 TRP A N 1
ATOM 711 C CA . TRP A 1 91 ? 8.485 4.447 -4.391 1.00 89.25 91 TRP A CA 1
ATOM 712 C C . TRP A 1 91 ? 8.288 5.088 -5.757 1.00 89.25 91 TRP A C 1
ATOM 714 O O . TRP A 1 91 ? 7.203 5.001 -6.329 1.00 89.25 91 TRP A O 1
ATOM 724 N N . TYR A 1 92 ? 9.360 5.665 -6.297 1.00 86.25 92 TYR A N 1
ATOM 725 C CA . TYR A 1 92 ? 9.387 6.246 -7.638 1.00 86.25 92 TYR A CA 1
ATOM 726 C C . TYR A 1 92 ? 10.323 5.461 -8.563 1.00 86.25 92 TYR A C 1
ATOM 728 O O . TYR A 1 92 ? 11.484 5.226 -8.210 1.00 86.25 92 TYR A O 1
ATOM 736 N N . SER A 1 93 ? 9.843 5.125 -9.767 1.00 75.94 93 SER A N 1
ATOM 737 C CA . SER A 1 93 ? 10.626 4.438 -10.809 1.00 75.94 93 SER A CA 1
ATOM 738 C C . SER A 1 93 ? 11.562 5.347 -11.612 1.00 75.94 93 SER A C 1
ATOM 740 O O . SER A 1 93 ? 12.365 4.848 -12.397 1.00 75.94 93 SER A O 1
ATOM 742 N N . GLY A 1 94 ? 11.431 6.669 -11.468 1.00 69.31 94 GLY A N 1
ATOM 743 C CA . GLY A 1 94 ? 12.165 7.661 -12.258 1.00 69.31 94 GLY A CA 1
ATOM 744 C C . GLY A 1 94 ? 13.647 7.791 -11.889 1.00 69.31 94 GLY A C 1
ATOM 745 O O . GLY A 1 94 ? 14.126 7.230 -10.905 1.00 69.31 94 GLY A O 1
ATOM 746 N N . GLY A 1 95 ? 14.386 8.578 -12.674 1.00 64.00 95 GLY A N 1
ATOM 747 C CA . GLY A 1 95 ? 15.804 8.855 -12.424 1.00 64.00 95 GLY A CA 1
ATOM 748 C C . GLY A 1 95 ? 16.073 9.579 -11.094 1.00 64.00 95 GLY A C 1
ATOM 749 O O . GLY A 1 95 ? 15.196 10.215 -10.500 1.00 64.00 95 GLY A O 1
ATOM 750 N N . ALA A 1 96 ? 17.324 9.506 -10.627 1.00 58.88 96 ALA A N 1
ATOM 751 C CA . ALA A 1 96 ? 17.803 10.275 -9.477 1.00 58.88 96 ALA A CA 1
ATOM 752 C C . ALA A 1 96 ? 17.464 11.779 -9.627 1.00 58.88 96 ALA A C 1
ATOM 754 O O . ALA A 1 96 ? 17.467 12.291 -10.749 1.00 58.88 96 ALA A O 1
ATOM 755 N N . PRO A 1 97 ? 17.167 12.511 -8.533 1.00 66.38 97 PRO A N 1
ATOM 756 C CA . PRO A 1 97 ? 17.352 12.162 -7.115 1.00 66.38 97 PRO A CA 1
ATOM 757 C C . PRO A 1 97 ? 16.099 11.578 -6.434 1.00 66.38 97 PRO A C 1
ATOM 759 O O . PRO A 1 97 ? 16.040 11.451 -5.208 1.00 66.38 97 PRO A O 1
ATOM 762 N N . GLU A 1 98 ? 15.048 11.290 -7.201 1.00 73.19 98 GLU A N 1
ATOM 763 C CA . GLU A 1 98 ? 13.761 10.866 -6.642 1.00 73.19 98 GLU A CA 1
ATOM 764 C C . GLU A 1 98 ? 13.576 9.357 -6.566 1.00 73.19 98 GLU A C 1
ATOM 766 O O . GLU A 1 98 ? 12.692 8.909 -5.842 1.00 73.19 98 GLU A O 1
ATOM 771 N N . PHE A 1 99 ? 14.463 8.606 -7.217 1.00 77.88 99 PHE A N 1
ATOM 772 C CA . PHE A 1 99 ? 14.499 7.152 -7.200 1.00 77.88 99 PHE A CA 1
ATOM 773 C C . PHE A 1 99 ? 14.515 6.564 -5.781 1.00 77.88 99 PHE A C 1
ATOM 775 O O . PHE A 1 99 ? 15.291 6.990 -4.919 1.00 77.88 99 PHE A O 1
ATOM 782 N N . GLY A 1 100 ? 13.700 5.528 -5.575 1.00 83.38 100 GLY A N 1
ATOM 783 C CA . GLY A 1 100 ? 13.640 4.763 -4.331 1.00 83.38 100 GLY A CA 1
ATOM 784 C C . GLY A 1 100 ? 12.484 5.152 -3.411 1.00 83.38 100 GLY A C 1
ATOM 785 O O . GLY A 1 100 ? 11.638 5.980 -3.743 1.00 83.38 100 GLY A O 1
ATOM 786 N N . TRP A 1 101 ? 12.434 4.499 -2.248 1.00 86.88 101 TRP A N 1
ATOM 787 C CA . TRP A 1 101 ? 11.369 4.699 -1.267 1.00 86.88 101 TRP A CA 1
ATOM 788 C C . TRP A 1 101 ? 11.580 5.951 -0.424 1.00 86.88 101 TRP A C 1
ATOM 790 O O . TRP A 1 101 ? 12.674 6.193 0.096 1.00 86.88 101 TRP A O 1
ATOM 800 N N . LYS A 1 102 ? 10.496 6.689 -0.212 1.00 87.94 102 LYS A N 1
ATOM 801 C CA . LYS A 1 102 ? 10.423 7.895 0.611 1.00 87.94 102 LYS A CA 1
ATOM 802 C C . LYS A 1 102 ? 9.173 7.849 1.482 1.00 87.94 102 LYS A C 1
ATOM 804 O O . LYS A 1 102 ? 8.211 7.164 1.149 1.00 87.94 102 LYS A O 1
ATOM 809 N N . LYS A 1 103 ? 9.180 8.585 2.592 1.00 88.44 103 LYS A N 1
ATOM 810 C CA . LYS A 1 103 ? 7.949 8.849 3.346 1.00 88.44 103 LYS A CA 1
ATOM 811 C C . LYS A 1 103 ? 7.048 9.749 2.492 1.00 88.44 103 LYS A C 1
ATOM 813 O O . LYS A 1 103 ? 7.563 10.699 1.898 1.00 88.44 103 LYS A O 1
ATOM 818 N N . GLY A 1 104 ? 5.758 9.437 2.401 1.00 87.19 104 GLY A N 1
ATOM 819 C CA . GLY A 1 104 ? 4.793 10.341 1.778 1.00 87.19 104 GLY A CA 1
ATOM 820 C C . GLY A 1 104 ? 4.255 11.381 2.757 1.00 87.19 104 GLY A C 1
ATOM 821 O O . GLY A 1 104 ? 4.858 11.650 3.798 1.00 87.19 104 GLY A O 1
ATOM 822 N N . ASN A 1 105 ? 3.140 12.001 2.398 1.00 85.44 105 ASN A N 1
ATOM 823 C CA . ASN A 1 105 ? 2.583 13.167 3.074 1.00 85.44 105 ASN A CA 1
ATOM 824 C C . ASN A 1 105 ? 1.212 12.921 3.724 1.00 85.44 105 ASN A C 1
ATOM 826 O O . ASN A 1 105 ? 0.630 13.869 4.246 1.00 85.44 105 ASN A O 1
ATOM 830 N N . LEU A 1 106 ? 0.734 11.671 3.745 1.00 85.75 106 LEU A N 1
ATOM 831 C CA . LEU A 1 106 ? -0.483 11.276 4.461 1.00 85.75 106 LEU A CA 1
ATOM 832 C C . LEU A 1 106 ? -0.467 11.695 5.946 1.00 85.75 106 LEU A C 1
ATOM 834 O O . LEU A 1 106 ? -1.428 12.308 6.407 1.00 85.75 106 LEU A O 1
ATOM 838 N N . GLY A 1 107 ? 0.644 11.436 6.650 1.00 69.19 107 GLY A N 1
ATOM 839 C CA . GLY A 1 107 ? 0.974 11.987 7.973 1.00 69.19 107 GLY A CA 1
ATOM 840 C C . GLY A 1 107 ? -0.061 11.772 9.091 1.00 69.19 107 GLY A C 1
ATOM 841 O O . GLY A 1 107 ? -0.968 10.951 9.001 1.00 69.19 107 GLY A O 1
ATOM 842 N N . ASP A 1 108 ? 0.048 12.565 10.163 1.00 76.38 108 ASP A N 1
ATOM 843 C CA . ASP A 1 108 ? -0.741 12.423 11.404 1.00 76.38 108 ASP A CA 1
ATOM 844 C C . ASP A 1 108 ? -2.192 12.950 11.285 1.00 76.38 108 ASP A C 1
ATOM 846 O O . ASP A 1 108 ? -2.780 13.469 12.238 1.00 76.38 108 ASP A O 1
ATOM 850 N N . HIS A 1 109 ? -2.783 12.876 10.090 1.00 78.12 109 HIS A N 1
ATOM 851 C CA . HIS A 1 109 ? -4.070 13.500 9.771 1.00 78.12 109 HIS A CA 1
ATOM 852 C C . HIS A 1 109 ? -5.266 12.557 9.922 1.00 78.12 109 HIS A C 1
ATOM 854 O O . HIS A 1 109 ? -6.377 13.011 10.206 1.00 78.12 109 HIS A O 1
ATOM 860 N N . PHE A 1 110 ? -5.056 11.251 9.758 1.00 89.31 110 PHE A N 1
ATOM 861 C CA . PHE A 1 110 ? -6.131 10.259 9.707 1.00 89.31 110 PHE A CA 1
ATOM 862 C C . PHE A 1 110 ? -5.870 9.156 10.717 1.00 89.31 110 PHE A C 1
ATOM 864 O O . PHE A 1 110 ? -4.790 8.576 10.720 1.00 89.31 110 PHE A O 1
ATOM 871 N N . ARG A 1 111 ? -6.851 8.855 11.572 1.00 90.62 111 ARG A N 1
ATOM 872 C CA . ARG A 1 111 ? -6.649 7.995 12.746 1.00 90.62 111 ARG A CA 1
ATOM 873 C C . ARG A 1 111 ? -7.625 6.812 12.762 1.00 90.62 111 ARG A C 1
ATOM 875 O O . ARG A 1 111 ? -8.686 6.915 13.382 1.00 90.62 111 ARG A O 1
ATOM 882 N N . PRO A 1 112 ? -7.319 5.705 12.064 1.00 90.50 112 PRO A N 1
ATOM 883 C CA . PRO A 1 112 ? -8.146 4.508 12.109 1.00 90.50 112 PRO A CA 1
ATOM 884 C C . PRO A 1 112 ? -8.160 3.884 13.506 1.00 90.50 112 PRO A C 1
ATOM 886 O O . PRO A 1 112 ? -7.226 4.056 14.292 1.00 90.50 112 PRO A O 1
ATOM 889 N N . ILE A 1 113 ? -9.194 3.098 13.804 1.00 90.88 113 ILE A N 1
ATOM 890 C CA . ILE A 1 113 ? -9.166 2.239 14.992 1.00 90.88 113 ILE A CA 1
ATOM 891 C C . ILE A 1 113 ? -8.115 1.134 14.833 1.00 90.88 113 ILE A C 1
ATOM 893 O O . ILE A 1 113 ? -7.904 0.643 13.718 1.00 90.88 113 ILE A O 1
ATOM 897 N N . PRO A 1 114 ? -7.495 0.676 15.934 1.00 89.12 114 PRO A N 1
ATOM 898 C CA . PRO A 1 114 ? -6.660 -0.518 15.913 1.00 89.12 114 PRO A CA 1
ATOM 899 C C . PRO A 1 114 ? -7.398 -1.710 15.290 1.00 89.12 114 PRO A C 1
ATOM 901 O O . PRO A 1 114 ? -8.539 -2.001 15.645 1.00 89.12 114 PRO A O 1
ATOM 904 N N . GLY A 1 115 ? -6.750 -2.395 14.347 1.00 84.88 115 GLY A N 1
ATOM 905 C CA . GLY A 1 115 ? -7.345 -3.521 13.619 1.00 84.88 115 GLY A CA 1
ATOM 906 C C . GLY A 1 115 ? -8.314 -3.128 12.497 1.00 84.88 115 GLY A C 1
ATOM 907 O O . GLY A 1 115 ? -8.893 -4.017 11.873 1.00 84.88 115 GLY A O 1
ATOM 908 N N . SER A 1 116 ? -8.484 -1.833 12.201 1.00 88.56 116 SER A N 1
ATOM 909 C CA . SER A 1 116 ? -9.205 -1.397 11.005 1.00 88.56 116 SER A CA 1
ATOM 910 C C . SER A 1 116 ? -8.591 -2.018 9.750 1.00 88.56 116 SER A C 1
ATOM 912 O O . SER A 1 116 ? -7.375 -1.986 9.552 1.00 88.56 116 SER A O 1
ATOM 914 N N . GLY A 1 117 ? -9.451 -2.497 8.850 1.00 88.75 117 GLY A N 1
ATOM 915 C CA . GLY A 1 117 ? -9.062 -2.696 7.458 1.00 88.75 117 GLY A CA 1
ATOM 916 C C . GLY A 1 117 ? -8.565 -1.387 6.842 1.00 88.75 117 GLY A C 1
ATOM 917 O O . GLY A 1 117 ? -9.029 -0.308 7.222 1.00 88.75 117 GLY A O 1
ATOM 918 N N . ILE A 1 118 ? -7.634 -1.497 5.899 1.00 91.81 118 ILE A N 1
ATOM 919 C CA . ILE A 1 118 ? -7.221 -0.402 5.024 1.00 91.81 118 ILE A CA 1
ATOM 920 C C . ILE A 1 118 ? -7.427 -0.906 3.603 1.00 91.81 118 ILE A C 1
ATOM 922 O O . ILE A 1 118 ? -6.882 -1.941 3.233 1.00 91.81 118 ILE A O 1
ATOM 926 N N . ASP A 1 119 ? -8.217 -0.185 2.823 1.00 92.50 119 ASP A N 1
ATOM 927 C CA . ASP A 1 119 ? -8.368 -0.409 1.388 1.00 92.50 119 ASP A CA 1
ATOM 928 C C . ASP A 1 119 ? -7.848 0.822 0.656 1.00 92.50 119 ASP A C 1
ATOM 930 O O . ASP A 1 119 ? -8.104 1.948 1.080 1.00 92.50 119 ASP A O 1
ATOM 934 N N . ALA A 1 120 ? -7.097 0.612 -0.420 1.00 94.00 120 ALA A N 1
ATOM 935 C CA . ALA A 1 120 ? -6.529 1.695 -1.205 1.00 94.00 120 ALA A CA 1
ATOM 936 C C . ALA A 1 120 ? -6.833 1.447 -2.674 1.00 94.00 120 ALA A C 1
ATOM 938 O O . ALA A 1 120 ? -6.623 0.351 -3.187 1.00 94.00 120 ALA A O 1
ATOM 939 N N . ARG A 1 121 ? -7.305 2.481 -3.365 1.00 92.50 121 ARG A N 1
ATOM 940 C CA . ARG A 1 121 ? -7.559 2.419 -4.803 1.00 92.50 121 ARG A CA 1
ATOM 941 C C . ARG A 1 121 ? -7.124 3.699 -5.479 1.00 92.50 121 ARG A C 1
ATOM 943 O O . ARG A 1 121 ? -7.318 4.789 -4.948 1.00 92.50 121 ARG A O 1
ATOM 950 N N . TYR A 1 122 ? -6.630 3.564 -6.694 1.00 91.38 122 TYR A N 1
ATOM 951 C CA . TYR A 1 122 ? -6.360 4.691 -7.564 1.00 91.38 122 TYR A CA 1
ATOM 952 C C . TYR A 1 122 ? -7.400 4.747 -8.688 1.00 91.38 122 TYR A C 1
ATOM 954 O O . TYR A 1 122 ? -7.740 3.728 -9.289 1.00 91.38 122 TYR A O 1
ATOM 962 N N . VAL A 1 123 ? -7.946 5.937 -8.942 1.00 90.19 123 VAL A N 1
ATOM 963 C CA . VAL A 1 123 ? -8.944 6.183 -9.989 1.00 90.19 123 VAL A CA 1
ATOM 964 C C . VAL A 1 123 ? -8.334 7.099 -11.042 1.00 90.19 123 VAL A C 1
ATOM 966 O O . VAL A 1 123 ? -8.349 8.321 -10.891 1.00 90.19 123 VAL A O 1
ATOM 969 N N . GLU A 1 124 ? -7.844 6.496 -12.127 1.00 85.81 124 GLU A N 1
ATOM 970 C CA . GLU A 1 124 ? -7.136 7.176 -13.225 1.00 85.81 124 GLU A CA 1
ATOM 971 C C . GLU A 1 124 ? -7.931 8.354 -13.802 1.00 85.81 124 GLU A C 1
ATOM 973 O O . GLU A 1 124 ? -7.424 9.467 -13.896 1.00 85.81 124 GLU A O 1
ATOM 978 N N . SER A 1 125 ? -9.226 8.165 -14.083 1.00 87.50 125 SER A N 1
ATOM 979 C CA . SER A 1 125 ? -10.077 9.214 -14.671 1.00 87.50 125 SER A CA 1
ATOM 980 C C . SER A 1 125 ? -10.238 10.456 -13.785 1.00 87.50 125 SER A C 1
ATOM 982 O O . SER A 1 125 ? -10.729 11.484 -14.245 1.00 87.50 125 SER A O 1
ATOM 984 N N . ARG A 1 126 ? -9.902 10.345 -12.496 1.00 86.88 126 ARG A N 1
ATOM 985 C CA . ARG A 1 126 ? -9.945 11.439 -11.521 1.00 86.88 126 ARG A CA 1
ATOM 986 C C . ARG A 1 126 ? -8.559 11.851 -11.050 1.00 86.88 126 ARG A C 1
ATOM 988 O O . ARG A 1 126 ? -8.475 12.828 -10.313 1.00 86.88 126 ARG A O 1
ATOM 995 N N . LYS A 1 127 ? -7.511 11.104 -11.420 1.00 86.69 127 LYS A N 1
ATOM 996 C CA . LYS A 1 127 ? -6.163 11.241 -10.861 1.00 86.69 127 LYS A CA 1
ATOM 997 C C . LYS A 1 127 ? -6.219 11.359 -9.337 1.00 86.69 127 LYS A C 1
ATOM 999 O O . LYS A 1 127 ? -5.828 12.367 -8.758 1.00 86.69 127 LYS A O 1
ATOM 1004 N N . THR A 1 128 ? -6.888 10.393 -8.707 1.00 88.50 128 THR A N 1
ATOM 1005 C CA . THR A 1 128 ? -7.183 10.442 -7.271 1.00 88.50 128 THR A CA 1
ATOM 1006 C C . THR A 1 128 ? -6.934 9.090 -6.628 1.00 88.50 128 THR A C 1
ATOM 1008 O O . THR A 1 128 ? -7.463 8.076 -7.096 1.00 88.50 128 THR A O 1
ATOM 1011 N N . VAL A 1 129 ? -6.185 9.084 -5.526 1.00 91.56 129 VAL A N 1
ATOM 1012 C CA . VAL A 1 129 ? -6.081 7.923 -4.635 1.00 91.56 129 VAL A CA 1
ATOM 1013 C C . VAL A 1 129 ? -7.128 8.053 -3.538 1.00 91.56 129 VAL A C 1
ATOM 1015 O O . VAL A 1 129 ? -7.303 9.128 -2.976 1.00 91.56 129 VAL A O 1
ATOM 1018 N N . TYR A 1 130 ? -7.827 6.964 -3.240 1.00 92.50 130 TYR A N 1
ATOM 1019 C CA . TYR A 1 130 ? -8.781 6.860 -2.143 1.00 92.50 130 TYR A CA 1
ATOM 1020 C C . TYR A 1 130 ? -8.302 5.803 -1.153 1.00 92.50 130 TYR A C 1
ATOM 1022 O O . TYR A 1 130 ? -7.963 4.695 -1.566 1.00 92.50 130 TYR A O 1
ATOM 1030 N N . LEU A 1 131 ? -8.347 6.135 0.134 1.00 93.69 131 LEU A N 1
ATOM 1031 C CA . LEU A 1 131 ? -8.118 5.234 1.254 1.00 93.69 131 LEU A CA 1
ATOM 1032 C C . LEU A 1 131 ? -9.403 5.065 2.041 1.00 93.69 131 LEU A C 1
ATOM 1034 O O . LEU A 1 131 ? -9.960 6.055 2.513 1.00 93.69 131 LEU A O 1
ATOM 1038 N N . HIS A 1 132 ? -9.847 3.827 2.220 1.00 92.19 132 HIS A N 1
ATOM 1039 C CA . HIS A 1 132 ? -10.989 3.499 3.058 1.00 92.19 132 HIS A CA 1
ATOM 1040 C C . HIS A 1 132 ? -10.538 2.823 4.343 1.00 92.19 132 HIS A C 1
ATOM 1042 O O . HIS A 1 132 ? -9.719 1.905 4.324 1.00 92.19 132 HIS A O 1
ATOM 1048 N N . TYR A 1 133 ? -11.087 3.285 5.461 1.00 91.19 133 TYR A N 1
ATOM 1049 C CA . TYR A 1 133 ? -10.745 2.796 6.791 1.00 91.19 133 TYR A CA 1
ATOM 1050 C C . TYR A 1 133 ? -11.887 3.063 7.777 1.00 91.19 133 TYR A C 1
ATOM 1052 O O . TYR A 1 133 ? -12.853 3.766 7.472 1.00 91.19 133 TYR A O 1
ATOM 1060 N N . LYS A 1 134 ? -11.798 2.486 8.973 1.00 89.44 134 LYS A N 1
ATOM 1061 C CA . LYS A 1 134 ? -12.770 2.647 10.054 1.00 89.44 134 LYS A CA 1
ATOM 1062 C C . LYS A 1 134 ? -12.160 3.496 11.167 1.00 89.44 134 LYS A C 1
ATOM 1064 O O . LYS A 1 134 ? -11.070 3.199 11.637 1.00 89.44 134 LYS A O 1
ATOM 1069 N N . GLU A 1 135 ? -12.860 4.548 11.595 1.00 86.69 135 GLU A N 1
ATOM 1070 C CA . GLU A 1 135 ? -12.390 5.455 12.665 1.00 86.69 135 GLU A CA 1
ATOM 1071 C C . GLU A 1 135 ? -13.005 5.185 14.035 1.00 86.69 135 GLU A C 1
ATOM 1073 O O . GLU A 1 135 ? -12.455 5.633 15.040 1.00 86.69 135 GLU A O 1
ATOM 1078 N N . LYS A 1 136 ? -14.141 4.481 14.102 1.00 83.00 136 LYS A N 1
ATOM 1079 C CA . LYS A 1 136 ? -14.848 4.191 15.356 1.00 83.00 136 LYS A CA 1
ATOM 1080 C C . LYS A 1 136 ? -15.582 2.861 15.273 1.00 83.00 136 LYS A C 1
ATOM 1082 O O . LYS A 1 136 ? -16.068 2.489 14.204 1.00 83.00 136 LYS A O 1
ATOM 1087 N N . ASP A 1 137 ? -15.688 2.168 16.401 1.00 77.62 137 ASP A N 1
ATOM 1088 C CA . ASP A 1 137 ? -16.558 0.999 16.534 1.00 77.62 137 ASP A CA 1
ATOM 1089 C C . ASP A 1 137 ? -18.038 1.395 16.479 1.00 77.62 137 ASP A C 1
ATOM 1091 O O . ASP A 1 137 ? -18.415 2.497 16.865 1.00 77.62 137 ASP A O 1
ATOM 1095 N N . GLY A 1 138 ? -18.885 0.487 15.988 1.00 68.69 138 GLY A N 1
ATOM 1096 C CA . GLY A 1 138 ? -20.341 0.680 15.936 1.00 68.69 138 GLY A CA 1
ATOM 1097 C C . GLY A 1 138 ? -20.878 1.534 14.779 1.00 68.69 138 GLY A C 1
ATOM 1098 O O . GLY A 1 138 ? -22.057 1.411 14.461 1.00 68.69 138 GLY A O 1
ATOM 1099 N N . ASP A 1 139 ? -20.043 2.319 14.091 1.00 65.94 139 ASP A N 1
ATOM 1100 C CA . ASP A 1 139 ? -20.460 3.025 12.874 1.00 65.94 139 ASP A CA 1
ATOM 1101 C C . ASP A 1 139 ? -20.560 2.038 11.693 1.00 65.94 139 ASP A C 1
ATOM 1103 O O . ASP A 1 139 ? -19.630 1.274 11.418 1.00 65.94 139 ASP A O 1
ATOM 1107 N N . ALA A 1 140 ? -21.683 2.072 10.965 1.00 58.97 140 ALA A N 1
ATOM 1108 C CA . ALA A 1 140 ? -21.873 1.311 9.721 1.00 58.97 140 ALA A CA 1
ATOM 1109 C C . ALA A 1 140 ? -21.111 1.915 8.520 1.00 58.97 140 ALA A C 1
ATOM 1111 O O . ALA A 1 140 ? -21.110 1.349 7.429 1.00 58.97 140 ALA A O 1
ATOM 1112 N N . GLY A 1 141 ? -20.497 3.090 8.701 1.00 63.72 141 GLY A N 1
ATOM 1113 C CA . GLY A 1 141 ? -19.805 3.835 7.654 1.00 63.72 141 GLY A CA 1
ATOM 1114 C C . GLY A 1 141 ? -18.291 3.631 7.656 1.00 63.72 141 GLY A C 1
ATOM 1115 O O . GLY A 1 141 ? -17.677 3.357 8.687 1.00 63.72 141 GLY A O 1
ATOM 1116 N N . TYR A 1 142 ? -17.688 3.853 6.490 1.00 75.19 142 TYR A N 1
ATOM 1117 C CA . TYR A 1 142 ? -16.239 3.927 6.321 1.00 75.19 142 TYR A CA 1
ATOM 1118 C C . TYR A 1 142 ? -15.824 5.383 6.111 1.00 75.19 142 TYR A C 1
ATOM 1120 O O . TYR A 1 142 ? -16.552 6.192 5.523 1.00 75.19 142 TYR A O 1
ATOM 1128 N N . ARG A 1 143 ? -14.637 5.739 6.593 1.00 81.38 143 ARG A N 1
ATOM 1129 C CA . ARG A 1 143 ? -13.993 7.001 6.231 1.00 81.38 143 ARG A CA 1
ATOM 1130 C C . ARG A 1 143 ? -13.225 6.837 4.953 1.00 81.38 143 ARG A C 1
ATOM 1132 O O . ARG A 1 143 ? -12.749 5.751 4.644 1.00 81.38 143 ARG A O 1
ATOM 1139 N N . CYS A 1 144 ? -13.155 7.930 4.216 1.00 82.75 144 CYS A N 1
ATOM 1140 C CA . CYS A 1 144 ? -12.453 8.010 2.964 1.00 82.75 144 CYS A CA 1
ATOM 1141 C C . CYS A 1 144 ? -11.500 9.197 3.023 1.00 82.75 144 CYS A C 1
ATOM 1143 O O . CYS A 1 144 ? -11.953 10.339 2.996 1.00 82.75 144 CYS A O 1
ATOM 1145 N N . ALA A 1 145 ? -10.202 8.937 3.121 1.00 81.12 145 ALA A N 1
ATOM 1146 C CA . ALA A 1 145 ? -9.204 9.955 2.822 1.00 81.12 145 ALA A CA 1
ATOM 1147 C C . ALA A 1 145 ? -8.916 9.886 1.323 1.00 81.12 145 ALA A C 1
ATOM 1149 O O . ALA A 1 145 ? -8.857 8.792 0.760 1.00 81.12 145 ALA A O 1
ATOM 1150 N N . TYR A 1 146 ? -8.771 11.021 0.652 1.00 84.19 146 TYR A N 1
ATOM 1151 C CA . TYR A 1 146 ? -8.372 11.015 -0.748 1.00 84.19 146 TYR A CA 1
ATOM 1152 C C . TYR A 1 146 ? -7.370 12.109 -1.061 1.00 84.19 146 TYR A C 1
ATOM 1154 O O . TYR A 1 146 ? -7.433 13.201 -0.504 1.00 84.19 146 TYR A O 1
ATOM 1162 N N . GLU A 1 147 ? -6.485 11.813 -1.998 1.00 83.50 147 GLU A N 1
ATOM 1163 C CA . GLU A 1 147 ? -5.504 12.752 -2.521 1.00 83.50 147 GLU A CA 1
ATOM 1164 C C . GLU A 1 147 ? -5.844 13.076 -3.970 1.00 83.50 147 GLU A C 1
ATOM 1166 O O . GLU A 1 147 ? -5.914 12.172 -4.807 1.00 83.50 147 GLU A O 1
ATOM 1171 N N . LYS A 1 148 ? -6.046 14.363 -4.261 1.00 81.19 148 LYS A N 1
ATOM 1172 C CA . LYS A 1 148 ? -6.135 14.877 -5.635 1.00 81.19 148 LYS A CA 1
ATOM 1173 C C . LYS A 1 148 ? -4.740 15.211 -6.169 1.00 81.19 148 LYS A C 1
ATOM 1175 O O . LYS A 1 148 ? -3.801 15.401 -5.397 1.00 81.19 148 LYS A O 1
ATOM 1180 N N . AS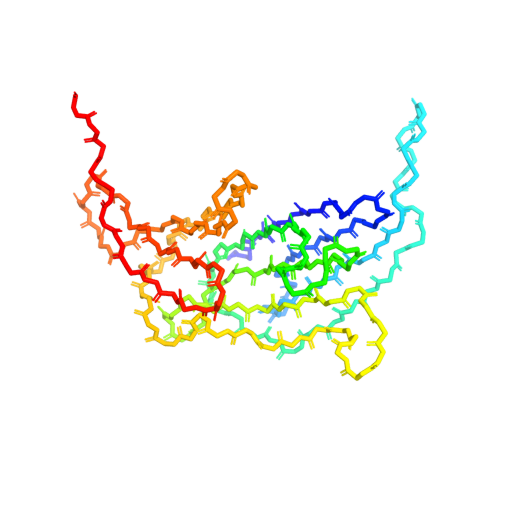P A 1 149 ? -4.645 15.365 -7.487 1.00 69.88 149 ASP A N 1
ATOM 1181 C CA . ASP A 1 149 ? -3.457 15.893 -8.166 1.00 69.88 149 ASP A CA 1
ATOM 1182 C C . ASP A 1 149 ? -2.921 17.147 -7.438 1.00 69.88 149 ASP A C 1
ATOM 1184 O O . ASP A 1 149 ? -3.642 18.133 -7.266 1.00 69.88 149 ASP A O 1
ATOM 1188 N N . GLY A 1 150 ? -1.687 17.063 -6.930 1.00 66.12 150 GLY A N 1
ATOM 1189 C CA . GLY A 1 150 ? -1.071 18.080 -6.066 1.00 66.12 150 GLY A CA 1
ATOM 1190 C C . GLY A 1 150 ? -0.690 17.615 -4.654 1.00 66.12 150 GLY A C 1
ATOM 1191 O O . GLY A 1 150 ? -0.030 18.367 -3.939 1.00 66.12 150 GLY A O 1
ATOM 1192 N N . GLY A 1 151 ? -1.041 16.389 -4.251 1.00 74.56 151 GLY A N 1
ATOM 1193 C CA . GLY A 1 151 ? -0.501 15.779 -3.031 1.00 74.56 151 GLY A CA 1
ATOM 1194 C C . GLY A 1 151 ? -1.238 16.127 -1.739 1.00 74.56 151 GLY A C 1
ATOM 1195 O O . GLY A 1 151 ? -0.783 15.757 -0.668 1.00 74.56 151 GLY A O 1
ATOM 1196 N N . VAL A 1 152 ? -2.350 16.858 -1.784 1.00 82.75 152 VAL A N 1
ATOM 1197 C CA . VAL A 1 152 ? -3.074 17.226 -0.557 1.00 82.75 152 VAL A CA 1
ATOM 1198 C C . VAL A 1 152 ? -4.127 16.172 -0.238 1.00 82.75 152 VAL A C 1
ATOM 1200 O O . VAL A 1 152 ? -5.000 15.892 -1.063 1.00 82.75 152 VAL A O 1
ATOM 1203 N N . TRP A 1 153 ? -4.059 15.626 0.976 1.00 87.56 153 TRP A N 1
ATOM 1204 C CA . TRP A 1 153 ? -5.035 14.674 1.490 1.00 87.56 153 TRP A CA 1
ATOM 1205 C C . TRP A 1 153 ? -6.239 15.379 2.124 1.00 87.56 153 TRP A C 1
ATOM 1207 O O . TRP A 1 153 ? -6.099 16.235 2.995 1.00 87.56 153 TRP A O 1
ATOM 1217 N N . GLU A 1 154 ? -7.440 14.983 1.712 1.00 86.12 154 GLU A N 1
ATOM 1218 C CA . GLU A 1 154 ? -8.717 15.514 2.194 1.00 86.12 154 GLU A CA 1
ATOM 1219 C C . GLU A 1 154 ? -9.574 14.392 2.806 1.00 86.12 154 GLU A C 1
ATOM 1221 O O . GLU A 1 154 ? -9.587 13.261 2.316 1.00 86.12 154 GLU A O 1
ATOM 1226 N N . LEU A 1 155 ? -10.332 14.707 3.865 1.00 83.56 155 LEU A N 1
ATOM 1227 C CA . LEU A 1 155 ? -11.267 13.771 4.499 1.00 83.56 155 LEU A CA 1
ATOM 1228 C C . LEU A 1 155 ? -12.652 13.835 3.847 1.00 83.56 155 LEU A C 1
ATOM 1230 O O . LEU A 1 155 ? -13.224 14.910 3.659 1.00 83.56 155 LEU A O 1
ATOM 1234 N N . ARG A 1 156 ? -13.260 12.669 3.628 1.00 77.69 156 ARG A N 1
ATOM 1235 C CA . ARG A 1 156 ? -14.670 12.517 3.267 1.00 77.69 156 ARG A CA 1
ATOM 1236 C C . ARG A 1 156 ? -15.322 11.363 4.012 1.00 77.69 156 ARG A C 1
ATOM 1238 O O . ARG A 1 156 ? -14.729 10.320 4.274 1.00 77.69 156 ARG A O 1
ATOM 1245 N N . TRP A 1 157 ? -16.593 11.551 4.324 1.00 68.44 157 TRP A N 1
ATOM 1246 C CA . TRP A 1 157 ? -17.438 10.508 4.882 1.00 68.44 157 TRP A CA 1
ATOM 1247 C C . TRP A 1 157 ? -18.128 9.728 3.767 1.00 68.44 157 TRP A C 1
ATOM 1249 O O . TRP A 1 157 ? -18.746 10.331 2.887 1.00 68.44 157 TRP A O 1
ATOM 1259 N N . LEU A 1 158 ? -18.036 8.397 3.815 1.00 62.91 158 LEU A N 1
ATOM 1260 C CA . LEU A 1 158 ? -18.856 7.515 2.997 1.00 62.91 158 LEU A CA 1
ATOM 1261 C C . LEU A 1 158 ? -19.908 6.879 3.901 1.00 62.91 158 LEU A C 1
ATOM 1263 O O . LEU A 1 158 ? -19.627 5.966 4.676 1.00 62.91 158 LEU A O 1
ATOM 1267 N N . THR A 1 159 ? -21.136 7.368 3.805 1.00 56.09 159 THR A N 1
ATOM 1268 C CA . THR A 1 159 ? -22.291 6.599 4.258 1.00 56.09 159 THR A CA 1
ATOM 1269 C C . THR A 1 159 ? -22.595 5.565 3.184 1.00 56.09 159 THR A C 1
ATOM 1271 O O . THR A 1 159 ? -22.718 5.929 2.011 1.00 56.09 159 THR A O 1
ATOM 1274 N N . ALA A 1 160 ? -22.711 4.291 3.562 1.00 51.75 160 ALA A N 1
ATOM 1275 C CA . ALA A 1 160 ? -23.368 3.323 2.694 1.00 51.75 160 ALA A CA 1
ATOM 1276 C C . ALA A 1 160 ? -24.752 3.894 2.344 1.00 51.75 160 ALA A C 1
ATOM 1278 O O . ALA A 1 160 ? -25.480 4.330 3.237 1.00 51.75 160 ALA A O 1
ATOM 1279 N N . ALA A 1 161 ? -25.065 4.004 1.053 1.00 49.38 161 ALA A N 1
ATOM 1280 C CA . ALA A 1 161 ? -26.422 4.335 0.646 1.00 49.38 161 ALA A CA 1
ATOM 1281 C C . ALA A 1 161 ? -27.313 3.163 1.077 1.00 49.38 161 ALA A C 1
ATOM 1283 O O . ALA A 1 161 ? -27.001 2.021 0.737 1.00 49.38 161 ALA A O 1
ATOM 1284 N N . ASN A 1 162 ? -28.340 3.458 1.879 1.00 40.75 162 ASN A N 1
ATOM 1285 C CA . ASN A 1 162 ? -29.390 2.501 2.232 1.00 40.75 162 ASN A CA 1
ATOM 1286 C C . ASN A 1 162 ? -30.149 2.039 0.987 1.00 40.75 162 ASN A C 1
ATOM 1288 O O . ASN A 1 162 ? -30.362 2.890 0.091 1.00 40.75 162 ASN A O 1
#

Solvent-accessible surface area (backbone atoms only — not comparable to full-atom values): 9096 Å² total; per-residue (Å²): 131,87,72,80,34,66,25,64,38,66,70,85,72,42,37,39,40,37,32,48,46,100,87,45,27,42,33,36,40,38,27,44,68,54,86,55,100,73,73,55,69,76,50,68,74,45,76,52,80,42,97,44,66,50,39,88,64,42,36,39,22,37,41,55,45,61,29,87,94,42,68,91,28,42,30,40,40,41,37,36,31,40,94,58,16,41,36,38,36,33,33,36,70,43,69,82,92,60,46,46,79,43,79,55,76,60,40,91,75,43,57,46,38,90,66,32,62,47,46,50,47,70,40,76,99,68,49,29,42,40,37,38,32,31,63,58,86,93,59,92,46,42,39,31,42,33,30,46,81,87,70,55,74,45,84,43,82,42,68,72,82,126

pLDDT: mean 80.61, std 13.22, range [40.75,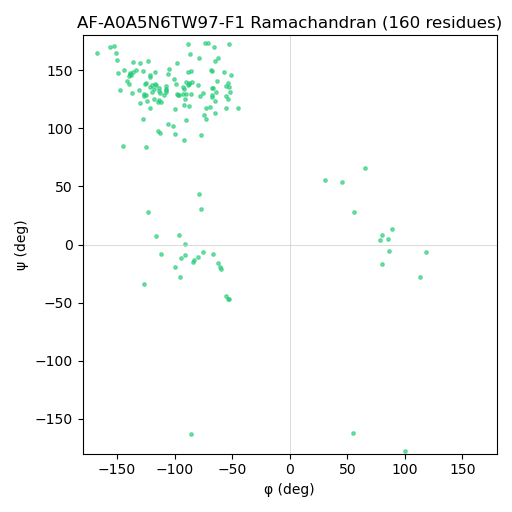 95.69]

Organism: Aspergillus avenaceus (NCBI:txid36643)

Foldseek 3Di:
DQDWAWEWDDQPFKIWIWTQDPVQFIKIWIAGADDDPPCPDTDGIDIDGDRHHFDGQKHKYKDKAQDLVGNVKIKIKMWIHHPQFIWIKMAIPDDPPRHGIDTADSPRPHGADRNWDWYWDADPVQRKIWIWTHRDPPDPWIKIWMDGRPRDIDTDTDDDDD

Radius of gyration: 16.19 Å; Cα contacts (8 Å, |Δi|>4): 375; chains: 1; bounding box: 47×42×35 Å

Sequence (162 aa):
MASSTLAAVHNGSELYQSFIDKSGNLSILKGNPVVDKNFSGPHNIEIDERRIRPDPGTQISAVSLSRYSRPNDVEVRVYYMKEGYLEEIIWYSGGAPEFGWKKGNLGDHFRPIPGSGIDARYVESRKTVYLHYKEKDGDAGYRCAYEKDGGVWELRWLTAAN

Mean predicted aligned error: 7.52 Å

Nearest PDB structures (foldseek):
  1snt-assembly1_A  TM=5.186E-01  e=7.299E-02  Homo sapiens
  7svn-assembly2_D  TM=4.506E-01  e=8.084E-02  Homo sapiens
  3inb-assembly1_A  TM=4.625E-01  e=2.135E-01  Measles virus strain Edmonston
  6qvi-assembly3_C  TM=4.848E-01  e=6.894E+00  Thermus thermophilus HB27
  6qvi-assembly1_A  TM=5.287E-01  e=8.457E+00  Thermus thermophilus HB27